Protein AF-A0A2V9BYE2-F1 (afdb_monomer_lite)

Foldseek 3Di:
DDPVLVVVQCCVQQVDPPGDDDLCSVVDPQVCSQVVQLVQCVDPVRVVRDDFAADDDDWHQRVNDTGD

Sequence (68 aa):
MDLREIVEKYLGLAGAYGKPVPLGGFGLRRQDTERLFSAFDEDYHISRFFHFSYSSGESYQINGFPHT

pLDDT: mean 95.65, std 2.27, range [84.88, 98.0]

Radius of gyration: 11.01 Å; chains: 1; bounding box: 22×22×22 Å

Structure (mmCIF, N/CA/C/O backbone):
data_AF-A0A2V9BYE2-F1
#
_entry.id   AF-A0A2V9BYE2-F1
#
loop_
_atom_site.group_PDB
_atom_site.id
_atom_site.type_symbol
_atom_site.label_atom_id
_atom_site.label_alt_id
_atom_site.label_comp_id
_atom_site.label_asym_id
_atom_site.label_entity_id
_atom_site.label_seq_id
_atom_site.pdbx_PDB_ins_code
_atom_site.Cartn_x
_atom_site.Cartn_y
_atom_site.Cartn_z
_atom_site.occupancy
_atom_site.B_iso_or_equiv
_atom_site.auth_seq_id
_atom_site.auth_comp_id
_atom_site.auth_asym_id
_atom_site.auth_atom_id
_atom_site.pdbx_PDB_model_num
ATOM 1 N N . MET A 1 1 ? -5.730 10.772 0.682 1.00 84.88 1 MET A N 1
ATOM 2 C CA . MET A 1 1 ? -5.791 9.936 1.889 1.00 84.88 1 MET A CA 1
ATOM 3 C C . MET A 1 1 ? -4.589 10.268 2.743 1.00 84.88 1 MET A C 1
ATOM 5 O O . MET A 1 1 ? -3.503 10.394 2.185 1.00 84.88 1 MET A O 1
ATOM 9 N N . ASP A 1 2 ? -4.783 10.441 4.041 1.00 92.94 2 ASP A N 1
ATOM 10 C CA . ASP A 1 2 ? -3.708 10.530 5.024 1.00 92.94 2 ASP A CA 1
ATOM 11 C C . ASP A 1 2 ? -3.291 9.135 5.543 1.00 92.94 2 ASP A C 1
ATOM 13 O O . ASP A 1 2 ? -3.857 8.107 5.157 1.00 92.94 2 ASP A O 1
ATOM 17 N N . LEU A 1 3 ? -2.268 9.082 6.403 1.00 94.44 3 LEU A N 1
ATOM 18 C CA . LEU A 1 3 ? -1.759 7.823 6.958 1.00 94.44 3 LEU A CA 1
ATOM 19 C C . LEU A 1 3 ? -2.818 7.074 7.782 1.00 94.44 3 LEU A C 1
ATOM 21 O O . LEU A 1 3 ? -2.882 5.846 7.724 1.00 94.44 3 LEU A O 1
ATOM 25 N N . ARG A 1 4 ? -3.662 7.790 8.534 1.00 96.50 4 ARG A N 1
ATOM 26 C CA . ARG A 1 4 ? -4.706 7.176 9.359 1.00 96.50 4 ARG A CA 1
ATOM 27 C C . ARG A 1 4 ? -5.737 6.483 8.473 1.00 96.50 4 ARG A C 1
ATOM 29 O O . ARG A 1 4 ? -6.038 5.315 8.707 1.00 96.50 4 ARG A O 1
ATOM 36 N N . GLU A 1 5 ? -6.223 7.168 7.443 1.00 96.81 5 GLU A N 1
ATOM 37 C CA . GLU A 1 5 ? -7.177 6.619 6.475 1.00 96.81 5 GLU A CA 1
ATOM 38 C C . GLU A 1 5 ? -6.608 5.381 5.763 1.00 96.81 5 GLU A C 1
ATOM 40 O O . GLU A 1 5 ? -7.326 4.410 5.517 1.00 96.81 5 GLU A O 1
ATOM 45 N N . ILE A 1 6 ? -5.306 5.384 5.451 1.00 96.38 6 ILE A N 1
ATOM 46 C CA . ILE A 1 6 ? -4.628 4.232 4.843 1.00 96.38 6 ILE A CA 1
ATOM 47 C C . ILE A 1 6 ? -4.582 3.043 5.803 1.00 96.38 6 ILE A C 1
ATOM 49 O O . ILE A 1 6 ? -4.891 1.927 5.389 1.00 96.38 6 ILE A O 1
ATOM 53 N N . VAL A 1 7 ? -4.244 3.258 7.076 1.00 96.12 7 VAL A N 1
ATOM 54 C CA . VAL A 1 7 ? -4.197 2.182 8.080 1.00 96.12 7 VAL A CA 1
ATOM 55 C C . VAL A 1 7 ? -5.591 1.617 8.362 1.00 96.12 7 VAL A C 1
ATOM 57 O O . VAL A 1 7 ? -5.752 0.398 8.429 1.00 96.12 7 VAL A O 1
ATOM 60 N N . GLU A 1 8 ? -6.612 2.469 8.478 1.00 97.31 8 GLU A N 1
ATOM 61 C CA . GLU A 1 8 ? -8.004 2.036 8.654 1.00 97.31 8 GLU A CA 1
ATOM 62 C C . GLU A 1 8 ? -8.478 1.203 7.451 1.00 97.31 8 GLU A C 1
ATOM 64 O O . GLU A 1 8 ? -9.049 0.123 7.625 1.00 97.31 8 GLU A O 1
ATOM 69 N N . LYS A 1 9 ? -8.169 1.642 6.223 1.00 96.88 9 LYS A N 1
ATOM 70 C CA . LYS A 1 9 ? -8.500 0.892 5.004 1.00 96.88 9 LYS A CA 1
ATOM 71 C C . LYS A 1 9 ? -7.732 -0.424 4.901 1.00 96.88 9 LYS A C 1
ATOM 73 O O . LYS A 1 9 ? -8.329 -1.443 4.559 1.00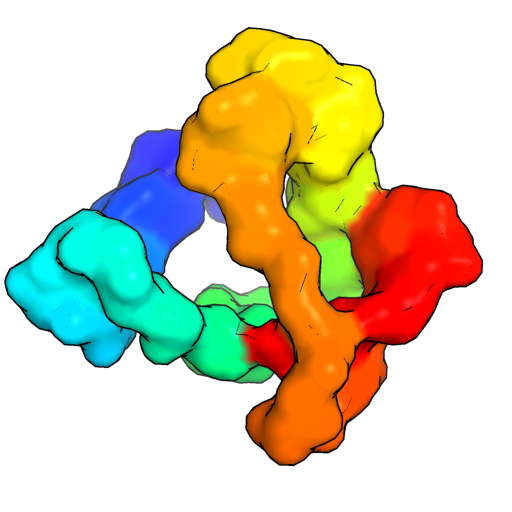 96.88 9 LYS A O 1
ATOM 78 N N . TYR A 1 10 ? -6.442 -0.424 5.234 1.00 97.19 10 TYR A N 1
ATOM 79 C CA . TYR A 1 10 ? -5.632 -1.637 5.313 1.00 97.19 10 TYR A CA 1
ATOM 80 C C . TYR A 1 10 ? -6.262 -2.653 6.269 1.00 97.19 10 TYR A C 1
ATOM 82 O O . TYR A 1 10 ? -6.457 -3.800 5.882 1.00 97.19 10 TYR A O 1
ATOM 90 N N . LEU A 1 11 ? -6.648 -2.237 7.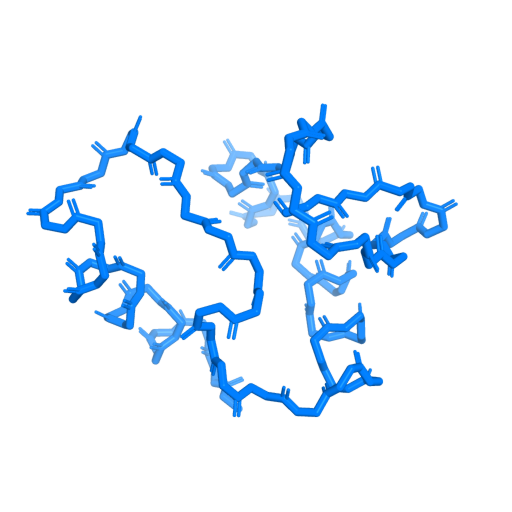479 1.00 97.31 11 LEU A N 1
ATOM 91 C CA . LEU A 1 11 ? -7.304 -3.121 8.444 1.00 97.31 11 LEU A CA 1
ATOM 92 C C . LEU A 1 11 ? -8.658 -3.630 7.946 1.00 97.31 11 LEU A C 1
ATOM 94 O O . LEU A 1 11 ? -8.966 -4.801 8.151 1.00 97.31 11 LEU A O 1
ATOM 98 N N . GLY A 1 12 ? -9.438 -2.794 7.258 1.00 97.81 12 GLY A N 1
ATOM 99 C CA . GLY A 1 12 ? -10.693 -3.215 6.634 1.00 97.81 12 GLY A CA 1
ATOM 100 C C . GLY A 1 12 ? -10.507 -4.285 5.549 1.00 97.81 12 GLY A C 1
ATOM 101 O O . GLY A 1 12 ? -11.334 -5.184 5.433 1.00 97.81 12 GLY A O 1
ATOM 102 N N . LEU A 1 13 ? -9.412 -4.220 4.784 1.00 96.69 13 LEU A N 1
ATOM 103 C CA . LEU A 1 13 ? -9.084 -5.187 3.727 1.00 96.69 13 LEU A CA 1
ATOM 104 C C . LEU A 1 13 ? -8.417 -6.459 4.275 1.00 96.69 13 LEU A C 1
ATOM 106 O O . LEU A 1 13 ? -8.739 -7.567 3.854 1.00 96.69 13 LEU A O 1
ATOM 110 N N . ALA A 1 14 ? -7.477 -6.303 5.206 1.00 96.12 14 ALA A N 1
ATOM 111 C CA . ALA A 1 14 ? -6.657 -7.381 5.753 1.00 96.12 14 ALA A CA 1
ATOM 112 C C . ALA A 1 14 ? -7.353 -8.155 6.888 1.00 96.12 14 ALA A C 1
ATOM 114 O O . ALA A 1 14 ? -7.050 -9.326 7.143 1.00 96.12 14 ALA A O 1
ATOM 115 N N . GLY A 1 15 ? -8.231 -7.483 7.638 1.00 96.31 15 GLY A N 1
ATOM 116 C CA . GLY A 1 15 ? -8.841 -7.955 8.884 1.00 96.31 15 GLY A CA 1
ATOM 117 C C . GLY A 1 15 ? -7.895 -7.988 10.095 1.00 96.31 15 GLY A C 1
ATOM 118 O O . GLY A 1 15 ? -8.363 -8.062 11.226 1.00 96.31 15 GLY A O 1
ATOM 119 N N . ALA A 1 16 ? -6.576 -7.950 9.884 1.00 94.75 16 ALA A N 1
ATOM 120 C CA . ALA A 1 16 ? -5.552 -7.899 10.928 1.00 94.75 16 ALA A CA 1
ATOM 121 C C . ALA A 1 16 ? -4.214 -7.398 10.360 1.00 94.75 16 ALA A C 1
ATOM 123 O O . ALA A 1 16 ? -3.978 -7.484 9.156 1.00 94.75 16 ALA A O 1
ATOM 124 N N . TYR A 1 17 ? -3.316 -6.943 11.237 1.00 95.00 17 TYR A N 1
ATOM 125 C CA . TYR A 1 17 ? -1.938 -6.607 10.869 1.00 95.00 17 TYR A CA 1
ATOM 126 C C . TYR A 1 17 ? -1.123 -7.830 10.426 1.00 95.00 17 TYR A C 1
ATOM 128 O O . TYR A 1 17 ? -1.409 -8.964 10.810 1.00 95.00 17 TYR A O 1
ATOM 136 N N . GLY A 1 18 ? -0.075 -7.580 9.636 1.00 94.88 18 GLY A N 1
ATOM 137 C CA . GLY A 1 18 ? 0.875 -8.599 9.175 1.00 94.88 18 GLY A CA 1
ATOM 138 C C . GLY A 1 18 ? 0.389 -9.431 7.988 1.00 94.88 18 GLY A C 1
ATOM 139 O O . GLY A 1 18 ? 1.091 -10.341 7.553 1.00 94.88 18 GLY A O 1
ATOM 140 N N . LYS A 1 19 ? -0.794 -9.130 7.445 1.00 95.38 19 LYS A N 1
ATOM 141 C CA . LYS A 1 19 ? -1.310 -9.770 6.231 1.00 95.38 19 LYS A CA 1
ATOM 142 C C . LYS A 1 19 ? -1.038 -8.897 5.004 1.00 95.38 19 LYS A C 1
ATOM 144 O O . LYS A 1 19 ? -1.252 -7.685 5.092 1.00 95.38 19 LYS A O 1
ATOM 149 N N . PRO A 1 20 ? -0.593 -9.483 3.878 1.00 94.62 20 PRO A N 1
ATOM 150 C CA . PRO A 1 20 ? -0.415 -8.745 2.636 1.00 94.62 20 PRO A CA 1
ATOM 151 C C . PRO A 1 20 ? -1.773 -8.335 2.054 1.00 94.62 20 PRO A C 1
ATOM 153 O O . PRO A 1 20 ? -2.746 -9.087 2.128 1.00 94.62 20 PRO A O 1
ATOM 156 N N . VAL A 1 21 ? -1.823 -7.143 1.463 1.00 95.75 21 VAL A N 1
ATOM 157 C CA . VAL A 1 21 ? -2.994 -6.591 0.770 1.00 95.75 21 VAL A CA 1
ATOM 158 C C . VAL A 1 21 ? -2.520 -6.025 -0.568 1.00 95.75 21 VAL A C 1
ATOM 160 O O . VAL A 1 21 ? -1.517 -5.313 -0.570 1.00 95.75 21 VAL A O 1
ATOM 163 N N . PRO A 1 22 ? -3.219 -6.299 -1.686 1.00 95.88 22 PRO A N 1
ATOM 164 C CA . PRO A 1 22 ? -2.856 -5.735 -2.983 1.00 95.88 22 PRO A CA 1
ATOM 165 C C . PRO A 1 22 ? -3.015 -4.211 -2.989 1.00 95.88 22 PRO A C 1
ATOM 167 O O . PRO A 1 22 ? -4.023 -3.684 -2.506 1.00 95.88 22 PRO A O 1
ATOM 170 N N . LEU A 1 23 ? -2.076 -3.498 -3.612 1.00 95.94 23 LEU A N 1
ATOM 171 C CA . LEU A 1 23 ? -2.079 -2.032 -3.697 1.00 95.94 23 LEU A CA 1
ATOM 172 C C . LEU A 1 23 ? -3.330 -1.486 -4.406 1.00 95.94 23 LEU A C 1
ATOM 174 O O . LEU A 1 23 ? -3.873 -0.449 -4.017 1.00 95.94 23 LEU A O 1
ATOM 178 N N . GLY A 1 24 ? -3.871 -2.229 -5.374 1.00 94.81 24 GLY A N 1
ATOM 179 C CA . GLY A 1 24 ? -5.140 -1.892 -6.031 1.00 94.81 24 GLY A CA 1
ATOM 180 C C . GLY A 1 24 ? -6.354 -1.886 -5.086 1.00 94.81 24 GLY A C 1
ATOM 181 O O . GLY A 1 24 ? -7.339 -1.192 -5.342 1.00 94.81 24 GLY A O 1
ATOM 182 N N . GLY A 1 25 ? -6.285 -2.583 -3.943 1.00 94.38 25 GLY A N 1
ATOM 183 C CA . GLY A 1 25 ? -7.352 -2.610 -2.935 1.00 94.38 25 GLY A CA 1
ATOM 184 C C . GLY A 1 25 ? -7.609 -1.251 -2.274 1.00 94.38 25 GLY A C 1
ATOM 185 O O . GLY A 1 25 ? -8.706 -0.990 -1.773 1.00 94.38 25 GLY A O 1
ATOM 186 N N . PHE A 1 26 ? -6.639 -0.333 -2.329 1.00 94.62 26 PHE A N 1
ATOM 187 C CA . PHE A 1 26 ? -6.793 1.024 -1.807 1.00 94.62 26 PHE A CA 1
ATOM 188 C C . PHE A 1 26 ? -7.682 1.913 -2.688 1.00 94.62 26 PHE A C 1
ATOM 190 O O . PHE A 1 26 ? -8.060 2.997 -2.244 1.00 94.62 26 PHE A O 1
ATOM 197 N N . GLY A 1 27 ? -8.106 1.457 -3.874 1.00 94.19 27 GLY A N 1
ATOM 198 C CA . GLY A 1 27 ? -9.113 2.131 -4.706 1.00 94.19 27 GLY A CA 1
ATOM 199 C C . GLY A 1 27 ? -8.725 3.546 -5.149 1.00 94.19 27 GLY A C 1
ATOM 200 O O . GLY A 1 27 ? -9.596 4.359 -5.452 1.00 94.19 27 GLY A O 1
ATOM 201 N N . LEU A 1 28 ? -7.428 3.849 -5.132 1.00 95.38 28 LEU A N 1
ATOM 202 C CA . LEU A 1 28 ? -6.855 5.081 -5.651 1.00 95.38 28 LEU A CA 1
ATOM 203 C C . LEU A 1 28 ? -6.566 4.912 -7.144 1.00 95.38 28 LEU A C 1
ATOM 205 O O . LEU A 1 28 ? -6.421 3.797 -7.648 1.00 95.38 28 LEU A O 1
ATOM 209 N N . ARG A 1 29 ? -6.467 6.028 -7.872 1.00 96.25 29 ARG A N 1
ATOM 210 C CA . ARG A 1 29 ? -5.944 5.978 -9.241 1.00 96.25 29 ARG A CA 1
ATOM 211 C C . ARG A 1 29 ? -4.485 5.548 -9.186 1.00 96.25 29 ARG A C 1
ATOM 213 O O . ARG A 1 29 ? -3.773 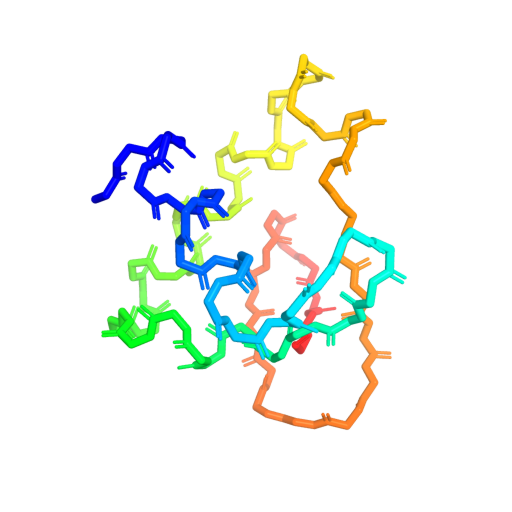5.929 -8.264 1.00 96.25 29 ARG A O 1
ATOM 220 N N . ARG A 1 30 ? -4.018 4.848 -10.220 1.00 96.06 30 ARG A N 1
ATOM 221 C CA . ARG A 1 30 ? -2.642 4.339 -10.299 1.00 96.06 30 ARG A CA 1
ATOM 222 C C . ARG A 1 30 ? -1.576 5.371 -9.916 1.00 96.06 30 ARG A C 1
ATOM 224 O O . ARG A 1 30 ? -0.749 5.092 -9.059 1.00 96.06 30 ARG A O 1
ATOM 231 N N . GLN A 1 31 ? -1.640 6.568 -10.496 1.00 96.88 31 GLN A N 1
ATOM 232 C CA . GLN A 1 31 ? -0.680 7.639 -10.215 1.00 96.88 31 GLN A CA 1
ATOM 233 C C . GLN A 1 31 ? -0.728 8.114 -8.752 1.00 96.88 31 GLN A C 1
ATOM 235 O O . GLN A 1 31 ? 0.308 8.431 -8.174 1.00 96.88 31 GLN A O 1
ATOM 240 N N . ASP A 1 32 ? -1.918 8.144 -8.145 1.00 97.00 32 ASP A N 1
ATOM 241 C CA . ASP A 1 32 ? -2.091 8.528 -6.743 1.00 97.00 32 ASP A CA 1
ATOM 242 C C . ASP A 1 32 ? -1.580 7.429 -5.802 1.00 97.00 32 ASP A C 1
ATOM 244 O O . ASP A 1 32 ? -0.946 7.746 -4.798 1.00 97.00 32 ASP A O 1
ATOM 248 N N . THR A 1 33 ? -1.794 6.151 -6.147 1.00 97.12 33 THR A N 1
ATOM 249 C CA . THR A 1 33 ? -1.207 4.991 -5.455 1.00 97.12 33 THR A CA 1
ATOM 250 C C . THR A 1 33 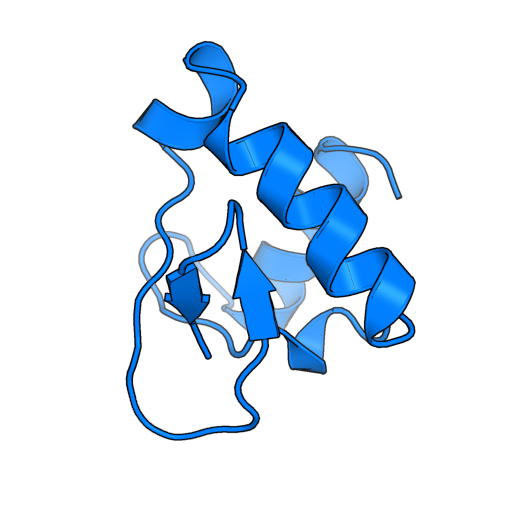? 0.317 5.083 -5.463 1.00 97.12 33 THR A C 1
ATOM 252 O O . THR A 1 33 ? 0.936 5.096 -4.403 1.00 97.12 33 THR A O 1
ATOM 255 N N . GLU A 1 34 ? 0.920 5.202 -6.650 1.00 98.00 34 GLU A N 1
ATOM 256 C CA . GLU A 1 34 ? 2.377 5.266 -6.817 1.00 98.00 34 GLU A CA 1
ATOM 257 C C . GLU A 1 34 ? 2.967 6.454 -6.047 1.00 98.00 34 GLU A C 1
ATOM 259 O O . GLU A 1 34 ? 3.909 6.283 -5.275 1.00 98.00 34 GLU A O 1
ATOM 264 N N . ARG A 1 35 ? 2.364 7.644 -6.157 1.00 97.62 35 ARG A N 1
ATOM 265 C CA . ARG A 1 35 ? 2.821 8.841 -5.437 1.00 97.62 35 ARG A CA 1
ATOM 266 C C . ARG A 1 35 ? 2.716 8.697 -3.917 1.00 97.62 35 ARG A C 1
ATOM 268 O O . ARG A 1 35 ? 3.660 9.043 -3.213 1.00 97.62 35 ARG A O 1
ATOM 275 N N . LEU A 1 36 ? 1.570 8.242 -3.410 1.00 97.25 36 LEU A N 1
ATOM 276 C CA . LEU A 1 36 ? 1.311 8.163 -1.971 1.00 97.25 36 LEU A CA 1
ATOM 277 C C . LEU A 1 36 ? 2.230 7.147 -1.296 1.00 97.25 36 LEU A C 1
ATOM 279 O O . LEU A 1 36 ? 2.869 7.458 -0.295 1.00 97.25 36 LEU A O 1
ATOM 283 N N . PHE A 1 37 ? 2.306 5.943 -1.856 1.00 97.38 37 PHE A N 1
ATOM 284 C CA . PHE A 1 37 ? 3.102 4.879 -1.266 1.00 97.38 37 PHE A CA 1
ATOM 285 C C . PHE A 1 37 ? 4.604 5.115 -1.441 1.00 97.38 37 PHE A C 1
ATOM 287 O O . PHE A 1 37 ? 5.359 4.711 -0.564 1.00 97.38 37 PHE A O 1
ATOM 294 N N . SER A 1 38 ? 5.042 5.841 -2.482 1.00 97.88 38 SER A N 1
ATOM 295 C CA . SER A 1 38 ? 6.448 6.271 -2.584 1.00 97.88 38 SER A CA 1
ATOM 296 C C . SER A 1 38 ? 6.818 7.222 -1.447 1.00 97.88 38 SER A C 1
ATOM 298 O O . SER A 1 38 ? 7.840 7.028 -0.803 1.00 97.88 38 SER A O 1
ATOM 300 N N . ALA A 1 39 ? 5.951 8.187 -1.119 1.00 97.38 39 ALA A N 1
ATOM 301 C CA . ALA A 1 39 ? 6.191 9.089 0.008 1.00 97.38 39 ALA A CA 1
ATOM 302 C C . ALA A 1 39 ? 6.255 8.347 1.359 1.00 97.38 39 ALA A C 1
ATOM 304 O O . ALA A 1 39 ? 6.993 8.750 2.253 1.00 97.38 39 ALA A O 1
ATOM 305 N N . PHE A 1 40 ? 5.496 7.258 1.517 1.00 96.69 40 PHE A N 1
ATOM 306 C CA . PHE A 1 40 ? 5.554 6.413 2.716 1.00 96.69 40 PHE A CA 1
ATOM 307 C C . PHE A 1 40 ? 6.805 5.540 2.778 1.00 96.69 40 PHE A C 1
ATOM 309 O O . PHE A 1 40 ? 7.301 5.292 3.873 1.00 96.69 40 PHE A O 1
ATOM 316 N N . ASP A 1 41 ? 7.301 5.076 1.631 1.00 96.94 41 ASP A N 1
ATOM 317 C CA . ASP A 1 41 ? 8.555 4.328 1.539 1.00 96.94 41 ASP A CA 1
ATOM 318 C C . ASP A 1 41 ? 9.771 5.219 1.857 1.00 96.94 41 ASP A C 1
ATOM 320 O O . ASP A 1 41 ? 10.683 4.813 2.579 1.00 96.94 41 ASP A O 1
ATOM 324 N N . GLU A 1 42 ? 9.742 6.472 1.393 1.00 97.38 42 GLU A N 1
ATOM 325 C CA . GLU A 1 42 ? 10.780 7.478 1.647 1.00 97.38 42 GLU A CA 1
ATOM 326 C C . GLU A 1 42 ? 10.830 7.942 3.117 1.00 97.38 42 GLU A C 1
ATOM 328 O O . GLU A 1 42 ? 11.909 8.240 3.639 1.00 97.38 42 GLU A O 1
ATOM 333 N N . ASP A 1 43 ? 9.689 7.996 3.814 1.00 97.56 43 ASP A N 1
ATOM 334 C CA . ASP A 1 43 ? 9.631 8.376 5.229 1.00 97.56 43 ASP A CA 1
ATOM 335 C C . ASP A 1 43 ? 9.998 7.198 6.145 1.00 97.56 43 ASP A C 1
ATOM 337 O O . ASP A 1 43 ? 9.192 6.304 6.406 1.00 97.56 43 ASP A O 1
ATOM 341 N N . TYR A 1 44 ? 11.200 7.240 6.725 1.00 96.19 44 TYR A N 1
ATOM 342 C CA . TYR A 1 44 ? 11.696 6.217 7.654 1.00 96.19 44 TYR A CA 1
ATOM 343 C C . TYR A 1 44 ? 10.771 5.935 8.851 1.00 96.19 44 TYR A C 1
ATOM 345 O O . TYR A 1 44 ? 10.725 4.805 9.349 1.00 96.19 44 TYR A O 1
ATOM 353 N N . HIS A 1 45 ? 10.026 6.927 9.348 1.00 97.00 45 HIS A N 1
ATOM 354 C CA . HIS A 1 45 ? 9.107 6.706 10.465 1.00 97.00 45 HIS A CA 1
ATOM 355 C C . HIS A 1 45 ? 7.909 5.836 10.072 1.00 97.00 45 HIS A C 1
ATOM 357 O O . HIS A 1 45 ? 7.322 5.191 10.947 1.00 97.00 45 HIS A O 1
ATOM 363 N N . ILE A 1 46 ? 7.596 5.770 8.777 1.00 95.94 46 ILE A N 1
ATOM 364 C CA . ILE A 1 46 ? 6.530 4.951 8.202 1.00 95.94 46 ILE A CA 1
ATOM 365 C C . ILE A 1 46 ? 7.104 3.643 7.645 1.00 95.94 46 ILE A C 1
ATOM 367 O O . ILE A 1 46 ? 6.640 2.562 8.019 1.00 95.94 46 ILE A O 1
ATOM 371 N N . SER A 1 47 ? 8.145 3.711 6.813 1.00 96.19 47 SER A N 1
ATOM 372 C CA . SER A 1 47 ? 8.693 2.564 6.073 1.00 96.19 47 SER A CA 1
ATOM 373 C C . SER A 1 47 ? 9.296 1.474 6.966 1.00 96.19 47 SER A C 1
ATOM 375 O O . SER A 1 47 ? 9.307 0.296 6.606 1.00 96.19 47 SER A O 1
ATOM 377 N N . ARG A 1 48 ? 9.683 1.811 8.206 1.00 96.31 48 ARG A N 1
ATOM 378 C CA . ARG A 1 48 ? 10.061 0.825 9.240 1.00 96.31 48 ARG A CA 1
ATOM 379 C C . ARG A 1 48 ? 8.920 -0.108 9.684 1.00 96.31 48 ARG A C 1
ATOM 381 O O . ARG A 1 48 ? 9.187 -1.075 10.392 1.00 96.31 48 ARG A O 1
ATOM 388 N N . PHE A 1 49 ? 7.670 0.199 9.337 1.00 94.75 49 PHE A N 1
ATOM 389 C CA . PHE A 1 49 ? 6.487 -0.609 9.664 1.00 94.75 49 PHE A CA 1
ATOM 390 C C . PHE A 1 49 ? 5.632 -0.961 8.440 1.00 94.75 49 PHE A C 1
ATOM 392 O O . PHE A 1 49 ? 4.852 -1.912 8.496 1.00 94.75 49 PHE A O 1
ATOM 399 N N . PHE A 1 50 ? 5.733 -0.180 7.363 1.00 93.44 50 PHE A N 1
ATOM 400 C CA . PHE A 1 50 ? 4.947 -0.344 6.148 1.00 93.44 50 PHE A CA 1
ATOM 401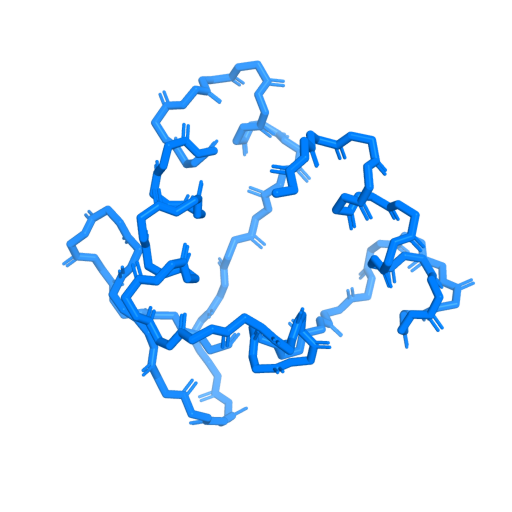 C C . PHE A 1 50 ? 5.827 -0.937 5.050 1.00 93.44 50 PHE A C 1
ATOM 403 O O . PHE A 1 50 ? 6.667 -0.249 4.480 1.00 93.44 50 PHE A O 1
ATOM 410 N N . HIS A 1 51 ? 5.651 -2.227 4.772 1.00 95.44 51 HIS A N 1
ATOM 411 C CA . HIS A 1 51 ? 6.506 -2.957 3.840 1.00 95.44 51 HIS A CA 1
ATOM 412 C C . HIS A 1 51 ? 5.765 -3.315 2.560 1.00 95.44 51 HIS A C 1
ATOM 414 O O . HIS A 1 51 ? 4.629 -3.791 2.592 1.00 95.44 51 HIS A O 1
ATOM 420 N N . PHE A 1 52 ? 6.455 -3.148 1.438 1.00 95.88 52 PHE A N 1
ATOM 421 C CA . PHE A 1 52 ? 5.969 -3.533 0.124 1.00 95.88 52 PHE A CA 1
ATOM 422 C C . PHE A 1 52 ? 6.632 -4.830 -0.336 1.00 95.88 52 PHE A C 1
ATOM 424 O O . PHE A 1 52 ? 7.765 -5.145 0.024 1.00 95.88 52 PHE A O 1
ATOM 431 N N . SER A 1 53 ? 5.928 -5.592 -1.167 1.00 95.31 53 SER A N 1
ATOM 432 C CA . SER A 1 53 ? 6.449 -6.816 -1.776 1.00 95.31 53 SER A CA 1
ATOM 433 C C . SER A 1 53 ? 6.021 -6.891 -3.237 1.00 95.31 53 SER A C 1
ATOM 435 O O . SER A 1 53 ? 5.111 -6.177 -3.657 1.00 95.31 53 SER A O 1
ATOM 437 N N . TYR A 1 54 ? 6.708 -7.716 -4.019 1.00 96.19 54 TYR A N 1
ATOM 438 C CA . TYR A 1 54 ? 6.376 -7.961 -5.416 1.00 96.19 54 TYR A CA 1
ATOM 439 C C . TYR A 1 54 ? 5.995 -9.431 -5.573 1.00 96.19 54 TYR A C 1
ATOM 441 O O . TYR A 1 54 ? 6.836 -10.315 -5.409 1.00 96.19 54 TYR A O 1
ATOM 449 N N . SER A 1 55 ? 4.711 -9.692 -5.813 1.00 92.12 55 SER A N 1
ATOM 450 C CA . SER A 1 55 ? 4.155 -11.045 -5.887 1.00 92.12 55 SER A CA 1
ATOM 451 C C . SER A 1 55 ? 3.197 -11.182 -7.078 1.00 92.12 55 SER A C 1
ATOM 453 O O . SER A 1 55 ? 3.576 -10.892 -8.209 1.00 92.12 55 SER A O 1
ATOM 455 N N . SER A 1 56 ? 1.967 -11.647 -6.857 1.00 88.56 56 SER A N 1
ATOM 456 C CA . SER A 1 56 ? 0.921 -11.732 -7.875 1.00 88.56 56 SER A CA 1
ATOM 457 C C . SER A 1 56 ? -0.047 -10.559 -7.750 1.00 88.56 56 SER A C 1
ATOM 459 O O . SER A 1 56 ? -0.605 -10.344 -6.676 1.00 88.56 56 SER A O 1
ATOM 461 N N . GLY A 1 57 ? -0.315 -9.858 -8.849 1.00 88.56 57 GLY A N 1
ATOM 462 C CA . GLY A 1 57 ? -1.268 -8.751 -8.871 1.00 88.56 57 GLY A CA 1
ATOM 463 C C . GLY A 1 57 ? -0.917 -7.707 -9.922 1.00 88.56 57 GLY A C 1
ATOM 464 O O . GLY A 1 57 ? 0.001 -7.891 -10.721 1.00 88.56 57 GLY A O 1
ATOM 465 N N . GLU A 1 58 ? -1.663 -6.604 -9.921 1.00 93.31 58 GLU A N 1
ATOM 466 C CA . GLU A 1 58 ? -1.302 -5.423 -10.701 1.00 93.31 58 GLU A CA 1
ATOM 467 C C . GLU A 1 58 ? -0.024 -4.803 -10.120 1.00 93.31 58 GLU A C 1
ATOM 469 O O . GLU A 1 58 ? 0.061 -4.582 -8.916 1.00 93.31 58 GLU A O 1
ATOM 474 N N . SER A 1 59 ? 0.966 -4.521 -10.969 1.00 96.19 59 SER A N 1
ATOM 475 C CA . SER A 1 59 ? 2.223 -3.912 -10.529 1.00 96.19 59 SER A CA 1
ATOM 476 C C . SER A 1 59 ? 2.122 -2.389 -10.465 1.00 96.19 59 SER A C 1
ATOM 478 O O . SER A 1 59 ? 1.589 -1.776 -11.390 1.00 96.19 59 SER A O 1
ATOM 480 N N . TYR A 1 60 ? 2.711 -1.783 -9.437 1.00 97.75 60 TYR A N 1
ATOM 481 C CA . TYR A 1 60 ? 2.846 -0.346 -9.198 1.00 97.75 60 TYR A CA 1
ATOM 482 C C . TYR A 1 60 ? 4.323 0.015 -9.000 1.00 97.75 60 TYR A C 1
ATOM 484 O O . TYR A 1 60 ? 5.092 -0.796 -8.488 1.00 97.75 60 TYR A O 1
ATOM 492 N N . GLN A 1 61 ? 4.718 1.223 -9.399 1.00 97.94 61 GLN A N 1
ATOM 493 C CA . GLN A 1 61 ? 6.057 1.761 -9.147 1.00 97.94 61 GLN A CA 1
ATOM 494 C C . GLN A 1 61 ? 6.075 2.540 -7.827 1.00 97.94 61 GLN A C 1
ATOM 496 O O . GLN A 1 61 ? 5.554 3.652 -7.761 1.00 97.94 61 GLN A O 1
ATOM 501 N N . ILE A 1 62 ? 6.662 1.961 -6.779 1.00 97.62 62 ILE A N 1
ATOM 502 C CA . ILE A 1 62 ? 6.842 2.611 -5.475 1.00 97.62 62 ILE A CA 1
ATOM 503 C C . ILE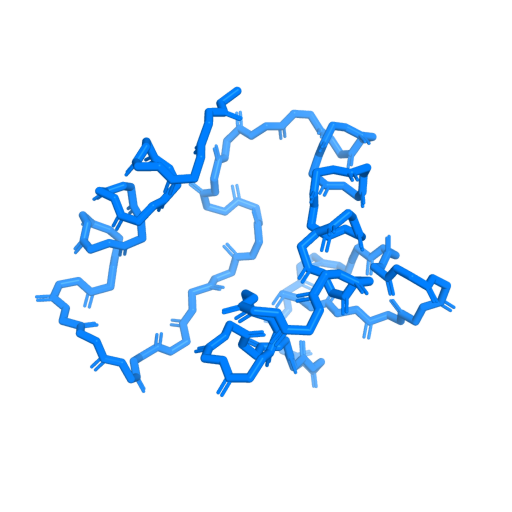 A 1 62 ? 8.326 2.922 -5.308 1.00 97.62 62 ILE A C 1
ATOM 505 O O . ILE A 1 62 ? 9.153 2.016 -5.366 1.00 97.62 62 ILE A O 1
ATOM 509 N N . ASN A 1 63 ? 8.667 4.204 -5.178 1.00 95.31 63 ASN A N 1
ATOM 510 C CA . ASN A 1 63 ? 10.047 4.684 -5.059 1.00 95.31 63 ASN A CA 1
ATOM 511 C C . ASN A 1 63 ? 10.982 4.151 -6.176 1.00 95.31 63 ASN A C 1
ATOM 513 O O . ASN A 1 63 ? 12.145 3.824 -5.960 1.00 95.31 63 ASN A O 1
ATOM 517 N N . GLY A 1 64 ? 10.447 4.006 -7.396 1.00 94.19 64 GLY A N 1
ATOM 518 C CA . GLY A 1 64 ? 11.178 3.481 -8.558 1.00 94.19 64 GLY A CA 1
ATOM 519 C C . GLY A 1 64 ? 11.338 1.955 -8.610 1.00 94.19 64 GLY A C 1
ATOM 520 O O . GLY A 1 64 ? 11.986 1.454 -9.530 1.00 94.19 64 GLY A O 1
ATOM 521 N N . PHE A 1 65 ? 10.743 1.215 -7.669 1.00 96.56 65 PHE A N 1
ATOM 522 C CA . PHE A 1 65 ? 10.759 -0.246 -7.633 1.00 96.56 65 PHE A CA 1
ATOM 523 C C . PHE A 1 65 ? 9.357 -0.835 -7.867 1.00 96.56 65 PHE A C 1
ATOM 525 O O . PHE A 1 65 ? 8.350 -0.243 -7.469 1.00 96.56 65 PHE A O 1
ATOM 532 N N . PRO A 1 66 ? 9.250 -2.005 -8.524 1.00 96.94 66 PRO A N 1
ATOM 533 C CA . PRO A 1 66 ? 7.966 -2.650 -8.759 1.00 96.94 66 PRO A CA 1
ATOM 534 C C . PRO A 1 66 ? 7.442 -3.352 -7.498 1.00 96.94 66 PRO A C 1
ATOM 536 O O . PRO A 1 66 ? 8.136 -4.168 -6.895 1.00 96.94 66 PRO A O 1
ATOM 539 N N . HIS A 1 67 ? 6.176 -3.106 -7.167 1.00 97.25 67 HIS A N 1
ATOM 540 C CA . HIS A 1 67 ? 5.431 -3.761 -6.085 1.00 97.25 67 HIS A CA 1
ATOM 541 C C . HIS A 1 67 ? 4.013 -4.133 -6.537 1.00 97.25 67 HIS A C 1
ATOM 543 O O . HIS A 1 67 ? 3.575 -3.680 -7.593 1.00 97.25 67 HIS A O 1
ATOM 549 N N . THR A 1 68 ? 3.313 -4.980 -5.779 1.00 92.31 68 THR A N 1
ATOM 550 C CA . THR A 1 68 ? 1.943 -5.460 -6.078 1.00 92.31 68 THR A CA 1
ATOM 551 C C . THR A 1 68 ? 1.015 -5.297 -4.891 1.00 92.31 68 THR A C 1
ATOM 553 O O . THR A 1 68 ? 1.478 -5.638 -3.782 1.00 92.31 68 THR A O 1
#

Secondary structure (DSSP, 8-state):
--HHHHHHHHHHHHSSTT----GGGG---HHHHHHHHHHHHH-HHHHTT------SS--EEETTEEE-